Protein AF-A0A916QQH8-F1 (afdb_monomer_lite)

Radius of gyration: 12.17 Å; chains: 1; bounding box: 30×20×33 Å

Structure (mmCIF, N/CA/C/O backbone):
data_AF-A0A916QQH8-F1
#
_entry.id   AF-A0A916QQH8-F1
#
loop_
_atom_site.group_PDB
_atom_site.id
_atom_site.type_symbol
_atom_site.label_atom_id
_atom_site.label_alt_id
_atom_site.label_comp_id
_atom_site.label_asym_id
_atom_site.label_entity_id
_atom_site.label_seq_id
_atom_site.pdbx_PDB_ins_code
_atom_site.Cartn_x
_atom_site.Cartn_y
_atom_site.Cartn_z
_atom_site.occupancy
_atom_site.B_iso_or_equiv
_atom_site.auth_seq_id
_atom_site.auth_comp_id
_atom_site.auth_asym_id
_atom_site.auth_atom_id
_atom_site.pdbx_PDB_model_num
ATOM 1 N N . MET A 1 1 ? -13.612 10.295 -1.190 1.00 77.56 1 MET A N 1
ATOM 2 C CA . MET A 1 1 ? -12.489 11.000 -1.844 1.00 77.56 1 MET A CA 1
ATOM 3 C C . MET A 1 1 ? -11.735 9.979 -2.674 1.00 77.56 1 MET A C 1
ATOM 5 O O . MET A 1 1 ? -11.622 8.850 -2.213 1.00 77.56 1 MET A O 1
ATOM 9 N N . ILE A 1 2 ? -11.290 10.340 -3.875 1.00 86.25 2 ILE A N 1
ATOM 10 C CA . ILE A 1 2 ? -10.511 9.468 -4.763 1.00 86.25 2 ILE A CA 1
ATOM 11 C C . ILE A 1 2 ? -9.199 10.194 -5.052 1.00 86.25 2 ILE A C 1
ATOM 13 O O . ILE A 1 2 ? -9.217 11.398 -5.307 1.00 86.25 2 ILE A O 1
ATOM 17 N N . ILE A 1 3 ? -8.086 9.476 -4.945 1.00 86.38 3 ILE A N 1
ATOM 18 C CA . ILE A 1 3 ? -6.769 9.930 -5.389 1.00 86.38 3 ILE A CA 1
ATOM 19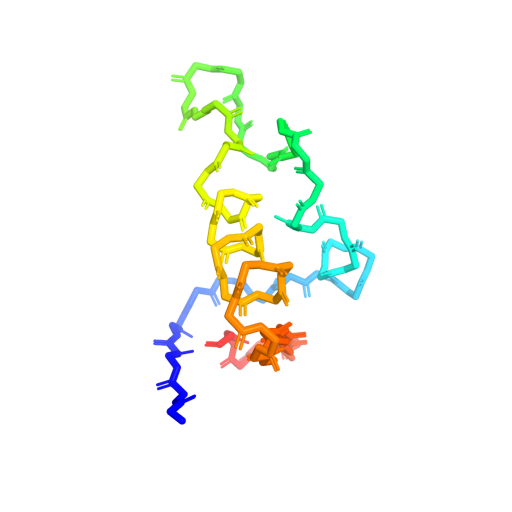 C C . ILE A 1 3 ? -6.428 9.059 -6.585 1.00 86.38 3 ILE A C 1
ATOM 21 O O . ILE A 1 3 ? -6.528 7.841 -6.457 1.00 86.38 3 ILE A O 1
ATOM 25 N N . SER A 1 4 ? -6.051 9.687 -7.697 1.00 88.31 4 SER A N 1
ATOM 26 C CA . SER A 1 4 ? -5.676 8.964 -8.906 1.00 88.31 4 SER A CA 1
ATOM 27 C C . SER A 1 4 ? -4.364 9.463 -9.497 1.00 88.31 4 SER A C 1
ATOM 29 O O . SER A 1 4 ? -4.031 10.647 -9.400 1.00 88.31 4 SER A O 1
ATOM 31 N N . ASP A 1 5 ? -3.639 8.553 -10.126 1.00 84.00 5 ASP A N 1
ATOM 32 C CA . ASP A 1 5 ? -2.394 8.740 -10.840 1.00 84.00 5 ASP A CA 1
ATOM 33 C C . ASP A 1 5 ? -2.461 8.112 -12.242 1.00 84.00 5 ASP A C 1
ATOM 35 O O . ASP A 1 5 ? -3.255 7.222 -12.538 1.00 84.00 5 ASP A O 1
ATOM 39 N N . ASN A 1 6 ? -1.610 8.608 -13.135 1.00 82.69 6 ASN A N 1
ATOM 40 C CA . ASN A 1 6 ? -1.473 8.136 -14.512 1.00 82.69 6 ASN A CA 1
ATOM 41 C C . ASN A 1 6 ? -0.270 7.191 -14.691 1.00 82.69 6 ASN A C 1
ATOM 43 O O . ASN A 1 6 ? 0.276 7.074 -15.791 1.00 82.69 6 ASN A O 1
ATOM 47 N N . GLY A 1 7 ? 0.189 6.569 -13.605 1.00 77.81 7 GLY A N 1
ATOM 48 C CA . GLY A 1 7 ? 1.315 5.655 -13.588 1.00 77.81 7 GLY A CA 1
ATOM 49 C C . GLY A 1 7 ? 1.010 4.317 -14.255 1.00 77.81 7 GLY A C 1
ATOM 50 O O . GLY A 1 7 ? -0.089 4.039 -14.745 1.00 77.81 7 GLY A O 1
ATOM 51 N N . ILE A 1 8 ? 2.022 3.449 -14.278 1.00 76.44 8 ILE A N 1
ATOM 52 C CA . ILE A 1 8 ? 1.822 2.076 -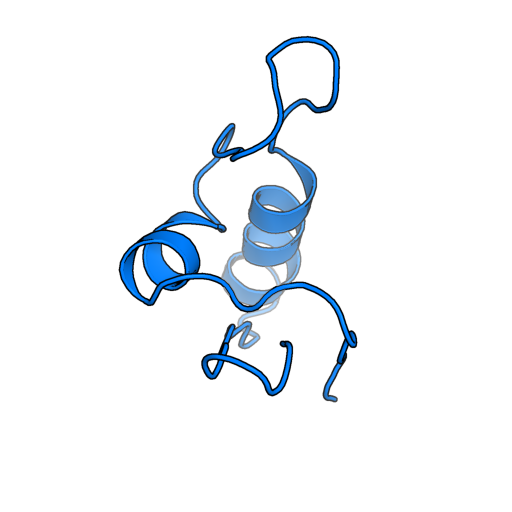14.734 1.00 76.44 8 ILE A CA 1
ATOM 53 C C . ILE A 1 8 ? 0.913 1.358 -13.736 1.00 76.44 8 ILE A C 1
ATOM 55 O O . ILE A 1 8 ? 1.184 1.321 -12.538 1.00 76.44 8 ILE A O 1
ATOM 59 N N . ALA A 1 9 ? -0.183 0.805 -14.245 1.00 80.44 9 ALA A N 1
ATOM 60 C CA . ALA A 1 9 ? -1.114 0.038 -13.435 1.00 80.44 9 ALA A CA 1
ATOM 61 C C . ALA A 1 9 ? -0.397 -1.093 -12.681 1.00 80.44 9 ALA A C 1
ATOM 63 O O . ALA A 1 9 ? 0.544 -1.704 -13.198 1.00 80.44 9 ALA A O 1
ATOM 64 N N . ILE A 1 10 ? -0.877 -1.404 -11.481 1.00 86.81 10 ILE A N 1
ATOM 65 C CA . ILE A 1 10 ? -0.373 -2.512 -10.669 1.00 86.81 10 ILE A CA 1
ATOM 66 C C . ILE A 1 10 ? -1.285 -3.734 -10.803 1.00 86.81 10 ILE A C 1
ATOM 68 O O . ILE A 1 10 ? -2.479 -3.625 -11.079 1.00 86.81 10 ILE A O 1
ATOM 72 N N . THR A 1 11 ? -0.720 -4.931 -10.639 1.00 87.94 11 THR A N 1
ATOM 73 C CA . THR A 1 11 ? -1.512 -6.167 -10.689 1.00 87.94 11 THR A CA 1
ATOM 74 C C . THR A 1 11 ? -2.407 -6.286 -9.456 1.00 87.94 11 THR A C 1
ATOM 76 O O . THR A 1 11 ? -2.102 -5.747 -8.392 1.00 87.94 11 THR A O 1
ATOM 79 N N . GLN A 1 12 ? -3.479 -7.073 -9.559 1.00 85.75 12 GLN A N 1
ATOM 80 C CA . GLN A 1 12 ? -4.383 -7.326 -8.433 1.00 85.75 12 GLN A CA 1
ATOM 81 C C . GLN A 1 12 ? -3.658 -7.907 -7.204 1.00 85.75 12 GLN A C 1
ATOM 83 O O . GLN A 1 12 ? -3.988 -7.564 -6.072 1.00 85.75 12 GLN A O 1
ATOM 88 N N . ILE A 1 13 ? -2.635 -8.741 -7.422 1.00 87.12 13 ILE A N 1
ATOM 89 C CA . ILE A 1 13 ? -1.807 -9.306 -6.345 1.00 87.12 13 ILE A CA 1
ATOM 90 C C . ILE A 1 13 ? -1.050 -8.197 -5.608 1.00 87.12 13 ILE A C 1
ATOM 92 O O . ILE A 1 13 ? -0.921 -8.246 -4.388 1.00 87.12 13 ILE A O 1
ATOM 96 N N . VAL A 1 14 ? -0.554 -7.195 -6.338 1.00 91.12 14 VAL A N 1
ATOM 97 C CA . VAL A 1 14 ? 0.109 -6.040 -5.730 1.00 91.12 14 VAL A CA 1
ATOM 98 C C . VAL A 1 14 ? -0.912 -5.230 -4.935 1.00 91.12 14 VAL A C 1
ATOM 100 O O . VAL A 1 14 ? -0.653 -4.998 -3.762 1.00 91.12 14 VAL A O 1
ATOM 103 N N . CYS A 1 15 ? -2.094 -4.908 -5.488 1.00 90.75 15 CYS A N 1
ATOM 104 C CA . CYS A 1 15 ? -3.170 -4.192 -4.772 1.00 90.75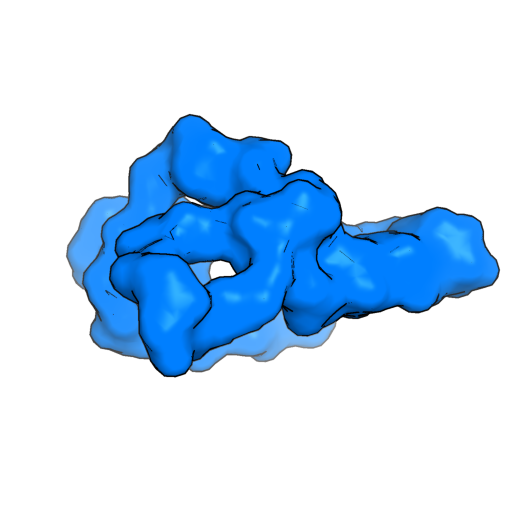 15 CYS A CA 1
ATOM 105 C C . CYS A 1 15 ? -3.521 -4.816 -3.412 1.00 90.75 15 CYS A C 1
ATOM 107 O O . CYS A 1 15 ? -3.788 -4.090 -2.461 1.00 90.75 15 CYS A O 1
ATOM 109 N N . GLN A 1 16 ? -3.509 -6.148 -3.311 1.00 89.81 16 GLN A N 1
ATOM 110 C CA . GLN A 1 16 ? -3.801 -6.860 -2.062 1.00 89.81 16 GLN A CA 1
ATOM 111 C C . GLN A 1 16 ? -2.702 -6.715 -1.005 1.00 89.81 16 GLN A C 1
ATOM 113 O O . GLN A 1 16 ? -3.000 -6.801 0.179 1.00 89.81 16 GLN A O 1
ATOM 118 N N . LYS A 1 17 ? -1.453 -6.495 -1.428 1.00 93.94 17 LYS A N 1
ATOM 119 C CA . LYS A 1 17 ? -0.272 -6.432 -0.557 1.00 93.94 17 LYS A CA 1
ATOM 120 C C . LYS A 1 17 ? 0.220 -5.015 -0.282 1.00 93.94 17 LYS A C 1
ATOM 122 O O . LYS A 1 17 ? 1.072 -4.836 0.574 1.00 93.94 17 LYS A O 1
ATOM 127 N N . ILE A 1 18 ? -0.269 -3.989 -0.991 1.00 94.00 18 ILE A N 1
ATOM 128 C CA . ILE A 1 18 ? 0.302 -2.630 -0.883 1.00 94.00 18 ILE A CA 1
ATOM 129 C C . ILE A 1 18 ? 0.189 -2.007 0.512 1.00 94.00 18 ILE A C 1
ATOM 131 O O . ILE A 1 18 ? 0.891 -1.042 0.801 1.00 94.00 18 ILE A O 1
ATOM 135 N N . PHE A 1 19 ? -0.718 -2.516 1.346 1.00 95.50 19 PHE A N 1
ATOM 136 C CA . PHE A 1 19 ? -0.905 -2.056 2.720 1.00 95.50 19 PHE A CA 1
ATOM 137 C C . PHE A 1 19 ? -0.082 -2.867 3.730 1.00 95.50 19 PHE A C 1
ATOM 139 O O . PHE A 1 19 ? -0.038 -2.495 4.903 1.00 95.50 19 PHE A O 1
ATOM 146 N N . ASP A 1 20 ? 0.595 -3.932 3.290 1.00 95.38 20 ASP A N 1
ATOM 147 C CA . ASP A 1 20 ? 1.462 -4.731 4.145 1.00 95.38 20 ASP A CA 1
ATOM 148 C C . ASP A 1 20 ? 2.696 -3.903 4.544 1.00 95.38 20 ASP A C 1
ATOM 150 O O . ASP A 1 20 ? 3.327 -3.265 3.690 1.00 95.38 20 ASP A O 1
ATOM 154 N N . PRO A 1 21 ? 3.091 -3.909 5.829 1.00 94.69 21 PRO A N 1
ATOM 155 C CA . PRO A 1 21 ? 4.307 -3.239 6.264 1.00 94.69 21 PRO A CA 1
ATOM 156 C C . PRO A 1 21 ? 5.529 -3.718 5.475 1.00 94.69 21 PRO A C 1
ATOM 158 O O . PRO A 1 21 ? 5.732 -4.917 5.289 1.00 94.69 21 PRO A O 1
ATOM 161 N N . PHE A 1 22 ? 6.365 -2.769 5.052 1.00 93.44 22 PHE A N 1
ATOM 162 C CA . PHE A 1 22 ? 7.599 -3.002 4.290 1.00 93.44 22 PHE A CA 1
ATOM 163 C C . PHE A 1 22 ? 7.405 -3.539 2.865 1.00 93.44 22 PHE A C 1
ATOM 165 O O . PHE A 1 22 ? 8.394 -3.754 2.160 1.00 93.44 22 PHE A O 1
ATOM 172 N N . PHE A 1 23 ? 6.169 -3.719 2.394 1.00 93.06 23 PHE A N 1
ATOM 173 C CA . PHE A 1 23 ? 5.937 -4.111 1.011 1.00 93.06 23 PHE A CA 1
ATOM 174 C C . PHE A 1 23 ? 6.330 -2.977 0.056 1.00 93.06 23 PHE A C 1
ATOM 176 O O . PHE A 1 23 ? 5.912 -1.825 0.188 1.00 93.06 23 PHE A O 1
ATOM 183 N N . THR A 1 24 ? 7.150 -3.305 -0.940 1.00 92.25 24 THR A N 1
ATOM 184 C CA . THR A 1 24 ? 7.563 -2.368 -1.984 1.00 92.25 24 THR A CA 1
ATOM 185 C C . THR A 1 24 ? 7.924 -3.118 -3.261 1.00 92.25 24 THR A C 1
ATOM 187 O O . THR A 1 24 ? 8.521 -4.191 -3.225 1.00 92.25 24 THR A O 1
ATOM 190 N N . THR A 1 25 ? 7.574 -2.541 -4.409 1.00 90.19 25 THR A N 1
ATOM 191 C CA . THR A 1 25 ? 8.066 -2.974 -5.729 1.00 90.19 25 THR A CA 1
ATOM 192 C C . THR A 1 25 ? 9.333 -2.226 -6.142 1.00 90.19 25 THR A C 1
ATOM 194 O O . THR A 1 25 ? 9.953 -2.560 -7.151 1.00 90.19 25 THR A O 1
ATOM 197 N N . LYS A 1 26 ? 9.725 -1.199 -5.377 1.00 87.19 26 LYS A N 1
ATOM 198 C CA . LYS A 1 26 ? 10.938 -0.425 -5.632 1.00 87.19 26 LYS A CA 1
ATOM 199 C C . LYS A 1 26 ? 12.175 -1.194 -5.153 1.00 87.19 26 LYS A C 1
ATOM 201 O O . LYS A 1 26 ? 12.088 -1.917 -4.161 1.00 87.19 26 LYS A O 1
ATOM 206 N N . PRO A 1 27 ? 13.340 -0.992 -5.791 1.00 86.19 27 PRO A N 1
ATOM 207 C CA . PRO A 1 27 ? 14.605 -1.522 -5.296 1.00 86.19 27 PRO A CA 1
ATOM 208 C C . PRO A 1 27 ? 14.891 -1.069 -3.858 1.00 86.19 27 PRO A C 1
ATOM 210 O O . PRO A 1 27 ? 14.457 0.008 -3.447 1.00 86.19 27 PRO A O 1
ATOM 213 N N . VAL A 1 28 ? 15.691 -1.853 -3.130 1.00 78.38 28 VAL A N 1
ATOM 214 C CA . VAL A 1 28 ? 15.992 -1.688 -1.689 1.00 78.38 28 VAL A CA 1
ATOM 215 C C . VAL A 1 28 ? 16.424 -0.263 -1.303 1.00 78.38 28 VAL A C 1
ATOM 217 O O . VAL A 1 28 ? 16.109 0.212 -0.219 1.00 78.38 28 VAL A O 1
ATOM 220 N N . VAL A 1 29 ? 17.099 0.454 -2.203 1.00 75.50 29 VAL A N 1
ATOM 221 C CA . VAL A 1 29 ? 17.633 1.805 -1.945 1.00 75.50 29 VAL A CA 1
ATOM 222 C C . VAL A 1 29 ? 16.572 2.915 -2.115 1.00 75.50 29 VAL A C 1
ATOM 224 O O . VAL A 1 29 ? 16.836 4.075 -1.820 1.00 75.50 29 VAL A O 1
ATOM 227 N N . SER A 1 30 ? 15.360 2.603 -2.588 1.00 75.25 30 SER A N 1
ATOM 228 C CA . SER A 1 30 ? 14.391 3.601 -3.082 1.00 75.25 30 SER A CA 1
ATOM 229 C C . SER A 1 30 ? 13.086 3.704 -2.270 1.00 75.25 30 SER A C 1
ATOM 231 O O . SER A 1 30 ? 12.182 4.467 -2.625 1.00 75.25 30 SER A O 1
ATOM 233 N N . GLY A 1 31 ? 12.964 2.992 -1.146 1.00 77.19 31 GLY A N 1
ATOM 234 C CA . GLY A 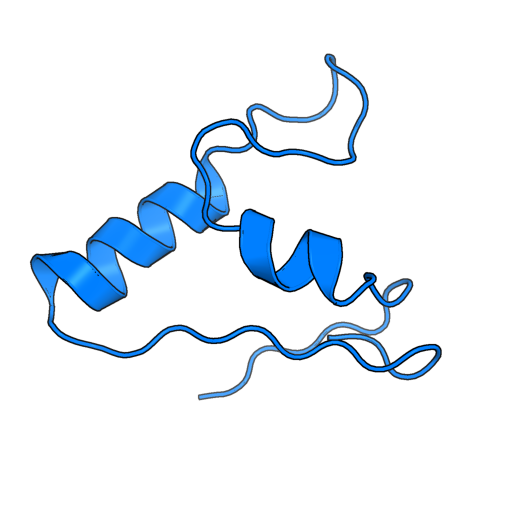1 31 ? 11.843 3.188 -0.225 1.00 77.19 31 GLY A CA 1
ATOM 235 C C . GLY A 1 31 ? 11.711 2.110 0.844 1.00 77.19 31 GLY A C 1
ATOM 236 O O . GLY A 1 31 ? 12.042 0.954 0.616 1.00 77.19 31 GLY A O 1
ATOM 237 N N . THR A 1 32 ? 11.179 2.499 2.003 1.00 87.25 32 THR A N 1
ATOM 238 C CA . THR A 1 32 ? 10.983 1.611 3.162 1.00 87.25 32 THR A CA 1
ATOM 239 C C . THR A 1 32 ? 9.699 0.784 3.100 1.00 87.25 32 THR A C 1
ATOM 241 O O . THR A 1 32 ? 9.546 -0.135 3.893 1.00 87.25 32 THR A O 1
ATOM 244 N N . GLY A 1 33 ? 8.756 1.121 2.208 1.00 89.94 33 GLY A N 1
ATOM 245 C CA . GLY A 1 33 ? 7.465 0.426 2.106 1.00 89.94 33 GLY A CA 1
ATOM 246 C C . GLY A 1 33 ? 6.512 0.672 3.286 1.00 89.94 33 GLY A C 1
ATOM 247 O O . GLY A 1 33 ? 5.646 -0.149 3.548 1.00 89.94 33 GLY A O 1
ATOM 248 N N . LEU A 1 34 ? 6.675 1.775 4.030 1.00 94.25 34 LEU A N 1
ATOM 249 C CA . LEU A 1 34 ? 5.894 2.043 5.253 1.00 94.25 34 LEU A CA 1
ATOM 250 C C . LEU A 1 34 ? 4.741 3.043 5.084 1.00 94.25 34 LEU A C 1
ATOM 252 O O . LEU A 1 34 ? 3.869 3.128 5.942 1.00 94.25 34 LEU A O 1
ATOM 256 N N . GLY A 1 35 ? 4.722 3.828 4.003 1.00 94.12 35 GLY A N 1
ATOM 257 C CA . GLY A 1 35 ? 3.746 4.915 3.850 1.00 94.12 35 GLY A CA 1
ATOM 258 C C . GLY A 1 35 ? 2.297 4.419 3.851 1.00 94.12 35 GLY A C 1
ATOM 259 O O . GLY A 1 35 ? 1.484 4.866 4.657 1.00 94.12 35 GLY A O 1
ATOM 260 N N . LEU A 1 36 ? 1.993 3.454 2.981 1.00 94.69 36 LEU A N 1
ATOM 261 C CA . LEU A 1 36 ? 0.639 2.921 2.822 1.00 94.69 36 LEU A CA 1
ATOM 262 C C . LEU A 1 36 ? 0.178 2.098 4.029 1.00 94.69 36 LEU A C 1
ATOM 264 O O . LEU A 1 36 ? -0.987 2.203 4.409 1.00 94.69 36 LEU A O 1
ATOM 268 N N . SER A 1 37 ? 1.076 1.348 4.676 1.00 96.00 37 SER A N 1
ATOM 269 C CA . SER A 1 37 ? 0.739 0.605 5.893 1.00 96.00 37 SER A CA 1
ATOM 270 C C . SER A 1 37 ? 0.367 1.548 7.041 1.00 96.00 37 SER A C 1
ATOM 272 O O . SER A 1 37 ? -0.624 1.319 7.729 1.00 96.00 37 SER A O 1
ATOM 274 N N . ILE A 1 38 ? 1.090 2.664 7.208 1.00 96.38 38 ILE A N 1
ATOM 275 C CA . ILE A 1 38 ? 0.749 3.690 8.206 1.00 96.38 38 ILE A CA 1
ATOM 276 C C . ILE A 1 38 ? -0.600 4.336 7.872 1.00 96.38 38 ILE A C 1
ATOM 278 O O . ILE A 1 38 ? -1.436 4.505 8.759 1.00 96.38 38 ILE A O 1
ATOM 282 N N . SER A 1 39 ? -0.851 4.680 6.604 1.00 96.50 39 SER A N 1
ATOM 283 C CA . SER A 1 39 ? -2.152 5.224 6.192 1.00 96.50 39 SER A CA 1
ATOM 284 C C . SER A 1 39 ? -3.300 4.259 6.488 1.00 96.50 39 SER A C 1
ATOM 286 O O . SER A 1 39 ? -4.343 4.702 6.967 1.00 96.50 39 SER A O 1
ATOM 288 N N . TYR A 1 40 ? -3.111 2.959 6.257 1.00 96.50 40 TYR A N 1
ATOM 289 C CA . TYR A 1 40 ? -4.111 1.941 6.568 1.00 96.50 40 TYR A CA 1
ATOM 290 C C . TYR A 1 40 ? -4.395 1.867 8.074 1.00 96.50 40 TYR A C 1
ATOM 292 O O . TYR A 1 40 ? -5.553 1.964 8.475 1.00 96.50 40 TYR A O 1
ATOM 300 N N . GLN A 1 41 ? -3.357 1.809 8.914 1.00 96.88 41 GLN A N 1
ATOM 301 C CA . GLN A 1 41 ? -3.505 1.815 10.376 1.00 96.88 41 GLN A CA 1
ATOM 302 C C . GLN A 1 41 ? -4.242 3.066 10.869 1.00 96.88 41 GLN A C 1
ATOM 304 O O . GLN A 1 41 ? -5.174 2.993 11.669 1.00 96.88 41 GLN A O 1
ATOM 309 N N . VAL A 1 42 ? -3.871 4.245 10.364 1.00 97.69 42 VAL A N 1
ATOM 310 C CA . VAL A 1 42 ? -4.525 5.494 10.763 1.00 97.69 42 VAL A CA 1
ATOM 311 C C . VAL A 1 42 ? -5.983 5.509 10.307 1.00 97.69 42 VAL A C 1
ATOM 313 O O . VAL A 1 42 ? -6.865 5.776 11.117 1.00 97.69 42 VAL A O 1
ATOM 316 N N . ILE A 1 43 ? -6.268 5.249 9.035 1.00 97.19 43 ILE A N 1
ATOM 317 C CA . ILE A 1 43 ? -7.615 5.434 8.482 1.00 97.19 43 ILE A CA 1
ATOM 318 C C . ILE A 1 43 ? -8.544 4.301 8.915 1.00 97.19 43 ILE A C 1
ATOM 320 O O . ILE A 1 43 ? -9.638 4.574 9.406 1.00 97.19 43 ILE A O 1
ATOM 324 N N . VAL A 1 44 ? -8.127 3.050 8.736 1.00 96.38 44 VAL A N 1
ATOM 325 C CA . VAL A 1 44 ? -8.975 1.870 8.938 1.00 96.38 44 VAL A CA 1
ATOM 326 C C . VAL A 1 44 ? -8.976 1.451 10.402 1.00 96.38 44 VAL A C 1
ATOM 328 O O . VAL A 1 44 ? -10.040 1.366 11.004 1.00 96.38 44 VAL A O 1
ATOM 331 N N . GLU A 1 45 ? -7.811 1.244 11.012 1.00 95.44 45 GLU A N 1
ATOM 332 C CA . GLU A 1 45 ? -7.756 0.694 12.374 1.00 95.44 45 GLU A CA 1
ATOM 333 C C . GLU A 1 45 ? -8.115 1.746 13.431 1.00 95.44 45 GLU A C 1
ATOM 335 O O . GLU A 1 45 ? -8.960 1.504 14.294 1.00 95.44 45 GLU A O 1
ATOM 340 N N . LYS A 1 46 ? -7.526 2.946 13.357 1.00 97.75 46 LYS A N 1
ATOM 341 C CA . LYS A 1 46 ? -7.733 3.989 14.373 1.00 97.75 46 LYS A CA 1
ATOM 342 C C . LYS A 1 46 ? -9.046 4.750 14.201 1.00 97.75 46 LYS A C 1
ATOM 344 O O . LYS A 1 46 ? -9.708 5.032 15.195 1.00 97.75 46 LYS A O 1
ATOM 349 N N . HIS A 1 47 ? -9.410 5.107 12.970 1.00 97.56 47 HIS A N 1
ATOM 350 C CA . HIS A 1 47 ? -10.591 5.941 12.706 1.00 97.56 47 HIS A CA 1
ATOM 351 C C . HIS A 1 47 ? -11.785 5.161 12.139 1.00 97.56 47 HIS A C 1
ATOM 353 O O . HIS A 1 47 ? -12.810 5.776 11.855 1.00 97.56 47 HIS A O 1
ATOM 359 N N . GLN A 1 48 ? -11.679 3.832 11.989 1.00 97.06 48 GLN A N 1
ATOM 360 C CA . GLN A 1 48 ? -12.758 2.970 11.477 1.00 97.06 48 GLN A CA 1
ATOM 361 C C . GLN A 1 48 ? -13.274 3.410 10.092 1.00 97.06 48 GLN A C 1
ATOM 363 O O . GLN A 1 48 ? -14.436 3.216 9.731 1.00 97.06 48 GLN A O 1
ATOM 368 N N . GLY A 1 49 ? -12.395 4.039 9.310 1.00 95.56 49 GLY A N 1
ATOM 369 C CA . GLY A 1 49 ? -12.635 4.442 7.935 1.00 95.56 49 GLY A CA 1
ATOM 370 C C . GLY A 1 49 ? -12.436 3.291 6.951 1.00 95.56 49 GLY A C 1
ATOM 371 O O . GLY A 1 49 ? -12.275 2.128 7.317 1.00 95.56 49 GLY A O 1
ATOM 372 N N . LYS A 1 50 ? -12.432 3.623 5.659 1.00 95.12 50 LYS A N 1
ATOM 373 C CA . LYS A 1 50 ? -12.189 2.665 4.574 1.00 95.12 50 LYS A CA 1
ATOM 374 C C . LYS A 1 50 ? -11.091 3.193 3.664 1.00 95.12 50 LYS A C 1
ATOM 376 O O . LYS A 1 50 ? -11.137 4.355 3.263 1.00 95.12 50 LYS A O 1
ATOM 381 N N . LEU A 1 51 ? -10.146 2.327 3.316 1.00 93.69 51 LEU A N 1
ATOM 382 C CA . LEU A 1 51 ? -9.077 2.604 2.364 1.00 93.69 51 LEU A CA 1
ATOM 383 C C . LEU A 1 51 ? -8.992 1.425 1.396 1.00 93.69 51 LEU A C 1
ATOM 385 O O . LEU A 1 51 ? -8.728 0.304 1.814 1.00 93.69 51 LEU A O 1
ATOM 389 N N . ASN A 1 52 ? -9.254 1.683 0.118 1.00 91.88 52 ASN A N 1
ATOM 390 C CA . ASN A 1 5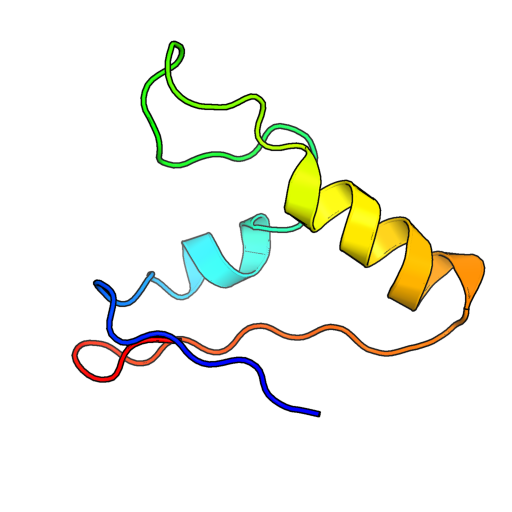2 ? -9.252 0.674 -0.936 1.00 91.88 52 ASN A CA 1
ATOM 391 C C . ASN A 1 52 ? -8.355 1.144 -2.080 1.00 91.88 52 ASN A C 1
ATOM 393 O O . ASN A 1 52 ? -8.263 2.343 -2.338 1.00 91.88 52 ASN A O 1
ATOM 397 N N . CYS A 1 53 ? -7.742 0.195 -2.781 1.00 91.06 53 CYS A N 1
ATOM 398 C CA . CYS A 1 53 ? -6.984 0.451 -3.998 1.00 91.06 53 CYS A CA 1
ATOM 399 C C . CYS A 1 53 ? -7.560 -0.382 -5.139 1.00 91.06 53 CYS A C 1
ATOM 401 O O . CYS A 1 53 ? -7.776 -1.587 -5.001 1.00 91.06 53 CYS A O 1
ATOM 403 N N . THR A 1 54 ? -7.792 0.277 -6.267 1.00 87.31 54 THR A N 1
ATOM 404 C CA . THR A 1 54 ? -8.225 -0.341 -7.515 1.00 87.31 54 THR A CA 1
ATOM 405 C C . THR A 1 54 ? -7.293 0.134 -8.611 1.00 87.31 54 THR A C 1
ATOM 407 O O . THR A 1 54 ? -7.185 1.334 -8.820 1.00 87.31 54 THR A O 1
ATOM 410 N N . SER A 1 55 ? -6.637 -0.787 -9.311 1.00 84.12 55 SER A N 1
ATOM 411 C CA . SER A 1 55 ? -5.791 -0.452 -10.454 1.00 84.12 55 SER A CA 1
ATOM 412 C C . SER A 1 55 ? -6.257 -1.242 -11.665 1.00 84.12 55 SER A C 1
ATOM 414 O O . SER A 1 55 ? -6.464 -2.455 -11.577 1.00 84.12 55 SER A O 1
ATOM 416 N N . THR A 1 56 ? -6.453 -0.553 -12.787 1.00 75.25 56 THR A N 1
ATOM 417 C CA . THR A 1 56 ? -6.866 -1.187 -14.044 1.00 75.25 56 THR A CA 1
ATOM 418 C C . THR A 1 56 ? -5.708 -1.112 -15.036 1.00 75.25 56 THR A C 1
ATOM 420 O O . THR A 1 56 ? -5.186 -0.017 -15.272 1.00 75.25 56 THR A O 1
ATOM 423 N N . PRO A 1 57 ? -5.286 -2.237 -15.654 1.00 63.56 57 PRO A N 1
ATOM 424 C CA . PRO A 1 57 ? -4.222 -2.235 -16.652 1.00 63.56 57 PRO A CA 1
ATOM 425 C C . PRO A 1 57 ? -4.442 -1.155 -17.720 1.00 63.56 57 PRO A C 1
ATOM 427 O O . PRO A 1 57 ? -5.477 -1.138 -18.380 1.00 63.56 57 PRO A O 1
ATOM 430 N N . LYS A 1 58 ? -3.445 -0.274 -17.898 1.00 56.88 58 LYS A N 1
ATOM 431 C CA . LYS A 1 58 ? -3.434 0.878 -18.829 1.00 56.88 58 LYS A CA 1
ATOM 432 C C . LYS A 1 58 ? -4.325 2.082 -18.467 1.00 56.88 58 LYS A C 1
ATOM 434 O O . LYS A 1 58 ? -4.448 2.974 -19.300 1.00 56.88 58 LYS A O 1
ATOM 439 N N . GLN A 1 59 ? -4.911 2.141 -17.269 1.00 59.31 59 GLN A N 1
ATOM 440 C CA . GLN A 1 59 ? -5.722 3.291 -16.823 1.00 59.31 59 GLN A CA 1
ATOM 441 C C . GLN A 1 59 ? -5.194 3.984 -15.554 1.00 59.31 59 GLN A C 1
ATOM 443 O O . GLN A 1 59 ? -5.710 5.040 -15.208 1.00 59.31 59 GLN A O 1
ATOM 448 N N . GLY A 1 60 ? -4.143 3.451 -14.920 1.00 57.03 60 GLY A N 1
ATOM 449 C CA . GLY A 1 60 ? -3.590 4.004 -13.677 1.00 57.03 60 GLY A CA 1
ATOM 450 C C . GLY A 1 60 ? -4.315 3.493 -12.426 1.00 57.03 60 GLY A C 1
ATOM 451 O O . GLY A 1 60 ? -5.004 2.465 -12.483 1.00 57.03 60 GLY A O 1
ATOM 452 N N . THR A 1 61 ? -4.117 4.177 -11.300 1.00 58.91 61 THR A N 1
ATOM 453 C CA . THR A 1 61 ? -4.780 3.933 -9.998 1.00 58.91 61 THR A CA 1
ATOM 454 C C . THR A 1 61 ? -5.503 5.199 -9.576 1.00 58.91 61 THR A C 1
ATOM 456 O O . THR A 1 61 ? -5.037 6.268 -10.003 1.00 58.91 61 THR A O 1
#

Sequence (61 aa):
MIISDNGIAITQIVC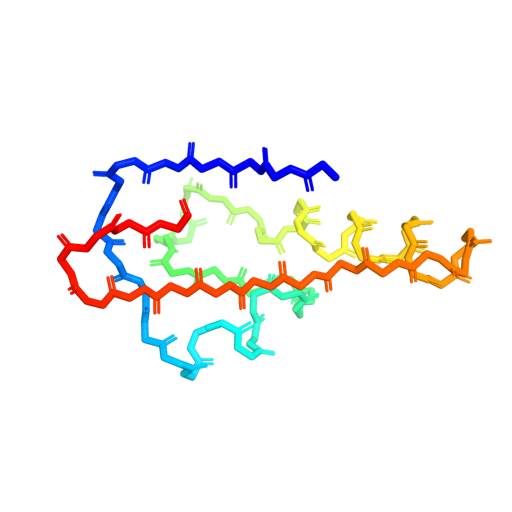QKIFDPFFTTKPVVSGTGLGLSISYQVIVEKHQGKLNCTSTPKQGT

pLDDT: mean 87.09, std 10.61, range [56.88, 97.75]

Secondary structure (DSSP, 8-state):
------SPPPPHHHHHHTTSTT--SS-GGG--S-HHHHHHIIIIIIT--------BTTTB-

Foldseek 3Di:
DDDWDQDAFDDPVCQVCLLPFQDDPDPPVPDRSHPNVVVCCVACVVVVHDDGDDTDGNRTD